Protein AF-A0A7C5QKY9-F1 (afdb_monomer_lite)

Secondary structure (DSSP, 8-state):
-PPPP--HHHHHHHHHHHTT-SS-S-S---HHHHHHHHS-------TTS--HHHHHHHTT-TT--TTTTHHHHHT-

Sequence (76 aa):
MSALHLSNRQARHLWLAQNHLLAPPTGPLDLAGLVAALGFVQIDTIRNVVRAHDHIIWSRNLNFREGGLWPLLASR

Foldseek 3Di:
DDDDDDDPVRVVVVVCVQLLQPDQQEDDDPPVVNCVSVVHADDDPPPPPDPVSQVSNCSNHVPDDPPPCVVVVVVD

Radius of gyration: 15.43 Å; chains: 1; bounding box: 42×26×36 Å

pLDDT: mean 89.69, std 10.59, range [55.06, 98.12]

Structure (mmCIF, N/CA/C/O backbone):
data_AF-A0A7C5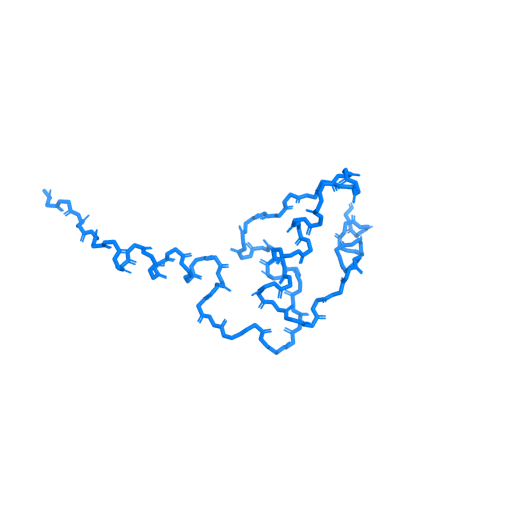QKY9-F1
#
_entry.id   AF-A0A7C5QKY9-F1
#
loop_
_atom_site.group_PDB
_atom_site.id
_atom_site.type_symbol
_atom_site.label_atom_id
_atom_site.label_alt_id
_atom_site.label_comp_id
_atom_site.label_asym_id
_atom_site.label_entity_id
_atom_site.label_seq_id
_atom_site.pdbx_PDB_ins_code
_atom_site.Cartn_x
_atom_site.Cartn_y
_atom_site.Cartn_z
_atom_site.occupancy
_atom_site.B_iso_or_equiv
_atom_site.auth_seq_id
_atom_site.auth_comp_id
_atom_site.auth_asym_id
_atom_site.auth_atom_id
_atom_site.pdbx_PDB_model_num
ATOM 1 N N . MET A 1 1 ? -31.684 -11.011 15.726 1.00 68.56 1 MET A N 1
ATOM 2 C CA . MET A 1 1 ? -30.217 -10.812 15.755 1.00 68.56 1 MET A CA 1
ATOM 3 C C . MET A 1 1 ? -29.966 -9.322 15.915 1.00 68.56 1 MET A C 1
ATOM 5 O O . MET A 1 1 ? -30.579 -8.562 15.178 1.00 68.56 1 MET A O 1
ATOM 9 N N . SER A 1 2 ? -29.164 -8.899 16.895 1.00 82.88 2 SER A N 1
ATOM 10 C CA . SER A 1 2 ? -28.771 -7.486 17.007 1.00 82.88 2 SER A CA 1
ATOM 11 C C . SER A 1 2 ? -27.697 -7.182 15.962 1.00 82.88 2 SER A C 1
ATOM 13 O O . SER A 1 2 ? -26.813 -8.013 15.748 1.00 82.88 2 SER A O 1
ATOM 15 N N . ALA A 1 3 ? -27.787 -6.036 15.289 1.00 88.94 3 ALA A N 1
ATOM 16 C CA . ALA A 1 3 ? -26.798 -5.635 14.294 1.00 88.94 3 ALA A CA 1
ATOM 17 C C . ALA A 1 3 ? -25.443 -5.367 14.968 1.00 88.94 3 ALA A C 1
ATOM 19 O O . ALA A 1 3 ? -25.376 -4.719 16.014 1.00 88.94 3 ALA A O 1
ATOM 20 N N . LEU A 1 4 ? -24.355 -5.850 14.363 1.00 92.75 4 LEU A N 1
ATOM 21 C CA . LEU A 1 4 ? -23.005 -5.506 14.804 1.00 92.75 4 LEU A CA 1
ATOM 22 C C . LEU A 1 4 ? -22.784 -4.003 14.592 1.00 92.75 4 LEU A C 1
ATOM 24 O O . LEU A 1 4 ? -22.834 -3.525 13.461 1.00 92.75 4 LEU A O 1
ATOM 28 N N . HIS A 1 5 ? -22.517 -3.268 15.671 1.00 95.19 5 HIS A N 1
ATOM 29 C CA . HIS A 1 5 ? -22.228 -1.839 15.607 1.00 95.19 5 HIS A CA 1
ATOM 30 C C . HIS A 1 5 ? -20.727 -1.583 15.765 1.00 95.19 5 HIS A C 1
ATOM 32 O O . HIS A 1 5 ? -20.116 -2.007 16.747 1.00 95.19 5 HIS A O 1
ATOM 38 N N . LEU A 1 6 ? -20.139 -0.860 14.810 1.00 96.50 6 LEU A N 1
ATOM 39 C CA . LEU A 1 6 ? -18.743 -0.433 14.844 1.00 96.50 6 LEU A CA 1
ATOM 40 C C . LEU A 1 6 ? -18.677 1.070 15.102 1.00 96.50 6 LEU A C 1
ATOM 42 O O . LEU A 1 6 ? -19.271 1.862 14.377 1.00 96.50 6 LEU A O 1
ATOM 46 N N . SER A 1 7 ? -17.901 1.479 16.102 1.00 97.62 7 SER A N 1
ATOM 47 C CA . SER A 1 7 ? -17.526 2.887 16.240 1.00 97.62 7 SER A CA 1
ATOM 48 C C . SER A 1 7 ? -16.664 3.337 15.054 1.00 97.62 7 SER A C 1
ATOM 50 O O . SER A 1 7 ? -15.921 2.541 14.477 1.00 97.62 7 SER A O 1
ATOM 52 N N . ASN A 1 8 ? -16.652 4.640 14.754 1.00 98.12 8 ASN A N 1
ATOM 53 C CA . ASN A 1 8 ? -15.780 5.206 13.713 1.00 98.12 8 ASN A CA 1
ATOM 54 C C . ASN A 1 8 ? -14.297 4.860 13.923 1.00 98.12 8 ASN A C 1
ATOM 56 O O . ASN A 1 8 ? -13.554 4.686 12.960 1.00 98.12 8 ASN A O 1
ATOM 60 N N . ARG A 1 9 ? -13.859 4.718 15.181 1.00 98.12 9 ARG A N 1
ATOM 61 C CA . ARG A 1 9 ? -12.492 4.295 15.509 1.00 98.12 9 ARG A CA 1
ATOM 62 C C . ARG A 1 9 ? -12.226 2.859 15.060 1.00 98.12 9 ARG A C 1
ATOM 64 O O . ARG A 1 9 ? -11.192 2.606 14.450 1.00 98.12 9 ARG A O 1
ATOM 71 N N . GLN A 1 10 ? -13.149 1.941 15.345 1.00 97.94 10 GLN A N 1
ATOM 72 C CA . GLN A 1 10 ? -13.047 0.542 14.918 1.00 97.94 10 GLN A CA 1
ATOM 73 C C . GLN A 1 10 ? -13.132 0.429 13.395 1.00 97.94 10 GLN A C 1
ATOM 75 O O . GLN A 1 10 ?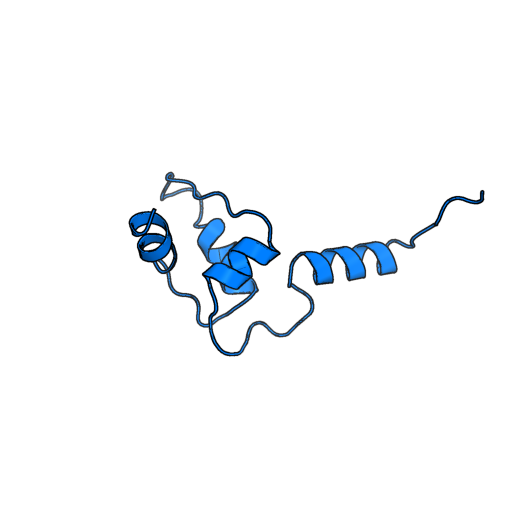 -12.283 -0.220 12.792 1.00 97.94 10 GLN A O 1
ATOM 80 N N . ALA A 1 11 ? -14.082 1.128 12.769 1.00 97.38 11 ALA A N 1
ATOM 81 C CA . ALA A 1 11 ? -14.216 1.166 11.316 1.00 97.38 11 ALA A CA 1
ATOM 82 C C . ALA A 1 11 ? -12.937 1.691 10.640 1.00 97.38 11 ALA A C 1
ATOM 84 O O . ALA A 1 11 ? -12.428 1.063 9.716 1.00 97.38 11 ALA A O 1
ATOM 85 N N . ARG A 1 12 ? -12.350 2.786 11.150 1.00 97.81 12 ARG A N 1
ATOM 86 C CA . ARG A 1 12 ? -11.069 3.318 10.660 1.00 97.81 12 ARG A CA 1
ATOM 87 C C . ARG A 1 12 ? -9.934 2.310 10.813 1.00 97.81 12 ARG A C 1
ATOM 89 O O . ARG A 1 12 ? -9.131 2.175 9.897 1.00 97.81 12 ARG A O 1
ATOM 96 N N . HIS A 1 13 ? -9.843 1.628 11.954 1.00 97.62 13 HIS A N 1
ATOM 97 C CA . HIS A 1 13 ? -8.793 0.637 12.185 1.00 97.62 13 HIS A CA 1
ATOM 98 C C . HIS A 1 13 ? -8.899 -0.520 11.186 1.00 97.62 13 HIS A C 1
ATOM 100 O O . HIS A 1 13 ? -7.908 -0.863 10.546 1.00 97.62 13 HIS A O 1
ATOM 106 N N . LEU A 1 14 ? -10.103 -1.070 11.004 1.00 96.75 14 LEU A N 1
ATOM 107 C CA . LEU A 1 14 ? -10.362 -2.132 10.030 1.00 96.75 14 LEU A CA 1
ATOM 108 C C . LEU A 1 14 ? -10.047 -1.673 8.606 1.00 96.75 14 LEU A C 1
ATOM 110 O O . LEU A 1 14 ? -9.388 -2.391 7.863 1.00 96.75 14 LEU A O 1
ATOM 114 N N . TRP A 1 15 ? -10.448 -0.453 8.246 1.00 96.75 15 TRP A N 1
ATOM 115 C CA . TRP A 1 15 ? -10.162 0.111 6.932 1.00 96.75 15 TRP A CA 1
ATOM 116 C C . TRP A 1 15 ? -8.656 0.261 6.686 1.00 96.75 15 TRP A C 1
ATOM 118 O O . TRP A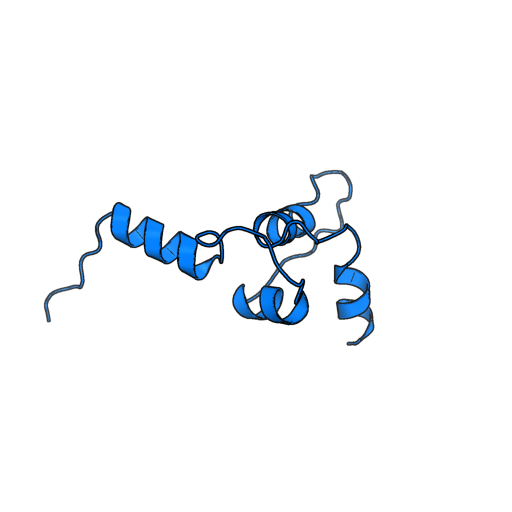 1 15 ? -8.168 -0.144 5.633 1.00 96.75 15 TRP A O 1
ATOM 128 N N . LEU A 1 16 ? -7.900 0.788 7.656 1.00 97.00 16 LEU A N 1
ATOM 129 C CA . LEU A 1 16 ? -6.444 0.925 7.543 1.00 97.00 16 LEU A CA 1
ATOM 130 C C . LEU A 1 16 ? -5.750 -0.437 7.458 1.00 97.00 16 LEU A C 1
ATOM 132 O O . LEU A 1 16 ? -4.828 -0.589 6.661 1.00 97.00 16 LEU A O 1
ATOM 136 N N . ALA A 1 17 ? -6.196 -1.420 8.243 1.00 96.25 17 ALA A N 1
ATOM 137 C CA . ALA A 1 17 ? -5.663 -2.777 8.198 1.00 96.25 17 ALA A CA 1
ATOM 138 C C . ALA A 1 17 ? -5.914 -3.432 6.831 1.00 96.25 17 ALA A C 1
ATOM 140 O O . ALA A 1 17 ? -4.968 -3.889 6.196 1.00 96.25 17 ALA A O 1
ATOM 141 N N . GLN A 1 18 ? -7.155 -3.385 6.335 1.00 95.06 18 GLN A N 1
ATOM 142 C CA . GLN A 1 18 ? -7.540 -3.965 5.044 1.00 95.06 18 GLN A CA 1
ATOM 143 C C . GLN A 1 18 ? -6.823 -3.304 3.857 1.00 95.06 18 GLN A C 1
ATOM 145 O O . GLN A 1 18 ? -6.580 -3.946 2.844 1.00 95.06 18 GLN A O 1
ATOM 150 N N . ASN A 1 19 ? -6.468 -2.021 3.974 1.00 95.50 19 ASN A N 1
ATOM 151 C CA . ASN A 1 19 ? -5.738 -1.284 2.938 1.00 95.50 19 ASN A CA 1
ATOM 152 C C . ASN A 1 19 ? -4.211 -1.344 3.100 1.00 95.50 19 ASN A C 1
ATOM 154 O O . ASN A 1 19 ? -3.497 -0.645 2.371 1.00 95.50 19 ASN A O 1
ATOM 158 N N . HIS A 1 20 ? -3.716 -2.156 4.043 1.00 95.12 20 HIS A N 1
ATOM 159 C CA . HIS A 1 20 ? -2.295 -2.326 4.353 1.00 95.12 20 HIS A CA 1
ATOM 160 C C . HIS A 1 20 ? -1.589 -1.018 4.752 1.00 95.12 20 HIS A C 1
ATOM 162 O O . HIS A 1 20 ? -0.425 -0.803 4.440 1.00 95.12 20 HIS A O 1
ATOM 168 N N . LEU A 1 21 ? -2.301 -0.135 5.457 1.00 96.31 21 LEU A N 1
ATOM 169 C CA . LEU A 1 21 ? -1.823 1.181 5.905 1.00 96.31 21 LEU A CA 1
ATOM 170 C C . LEU A 1 21 ? -1.547 1.253 7.416 1.00 96.31 21 LEU A C 1
ATOM 172 O O . LEU A 1 21 ? -1.243 2.325 7.935 1.00 96.31 21 LEU A O 1
ATOM 176 N N . LEU A 1 22 ? -1.711 0.143 8.140 1.00 94.94 22 LEU A N 1
ATOM 177 C CA . LEU A 1 22 ? -1.515 0.102 9.592 1.00 94.94 22 LEU A CA 1
ATOM 178 C C . LEU A 1 22 ? -0.059 -0.195 9.990 1.00 94.94 22 LEU A C 1
ATOM 180 O O . LEU A 1 22 ? 0.408 0.295 11.015 1.00 94.94 22 LEU A O 1
ATOM 184 N N . ALA A 1 23 ? 0.641 -1.008 9.196 1.00 91.19 23 ALA A N 1
ATOM 185 C CA . ALA A 1 23 ? 2.027 -1.386 9.446 1.00 91.19 23 ALA A CA 1
ATOM 186 C C . ALA A 1 23 ? 3.005 -0.349 8.857 1.00 91.19 23 ALA A C 1
ATOM 188 O O . ALA A 1 23 ? 2.670 0.308 7.868 1.00 91.19 23 ALA A O 1
ATOM 189 N N . PRO A 1 24 ? 4.221 -0.207 9.419 1.00 93.81 24 PRO A N 1
ATOM 190 C CA . PRO A 1 24 ? 5.273 0.594 8.802 1.00 93.81 24 PRO A CA 1
ATOM 191 C C . PRO A 1 24 ? 5.571 0.103 7.372 1.00 93.81 24 PRO A C 1
ATOM 193 O O . PRO A 1 24 ? 5.700 -1.106 7.177 1.00 93.81 24 PRO A O 1
ATOM 196 N N . PRO A 1 25 ? 5.725 0.998 6.379 1.00 94.88 25 PRO A N 1
ATOM 197 C CA . PRO A 1 25 ? 5.915 0.624 4.975 1.00 94.88 25 PRO A CA 1
ATOM 198 C C . PRO A 1 25 ? 7.372 0.235 4.659 1.00 94.88 25 PRO A C 1
ATOM 200 O O . PRO A 1 25 ? 7.990 0.761 3.732 1.00 94.88 25 PRO A O 1
ATOM 203 N N . THR A 1 26 ? 7.956 -0.653 5.462 1.00 93.94 26 THR A N 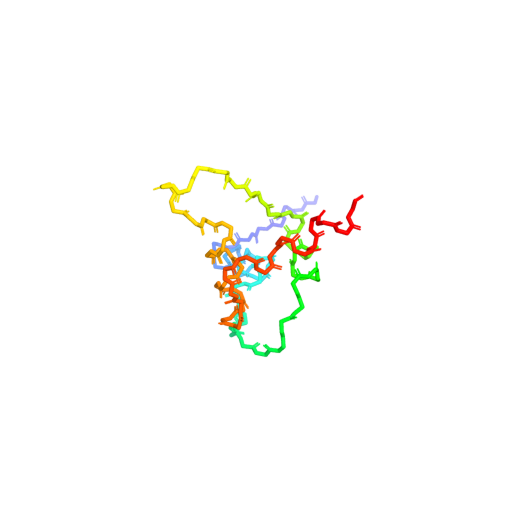1
ATOM 204 C CA . THR A 1 26 ? 9.347 -1.116 5.355 1.00 93.94 26 THR A CA 1
ATOM 205 C C . THR A 1 26 ? 9.412 -2.629 5.128 1.00 93.94 26 THR A C 1
ATOM 207 O O . THR A 1 26 ? 8.425 -3.341 5.295 1.00 93.94 26 THR A O 1
ATOM 210 N N . GLY A 1 27 ? 10.586 -3.131 4.732 1.00 92.12 27 GLY A N 1
ATOM 211 C CA . GLY A 1 27 ? 10.809 -4.556 4.468 1.00 92.12 27 GLY A CA 1
ATOM 212 C C . GLY A 1 27 ? 10.864 -4.913 2.976 1.00 92.12 27 GLY A C 1
ATOM 213 O O . GLY A 1 27 ? 10.828 -4.024 2.118 1.00 92.12 27 GLY A O 1
ATOM 214 N N . PRO A 1 28 ? 11.017 -6.208 2.648 1.00 94.44 28 PRO A N 1
ATOM 215 C CA . PRO A 1 28 ? 11.142 -6.662 1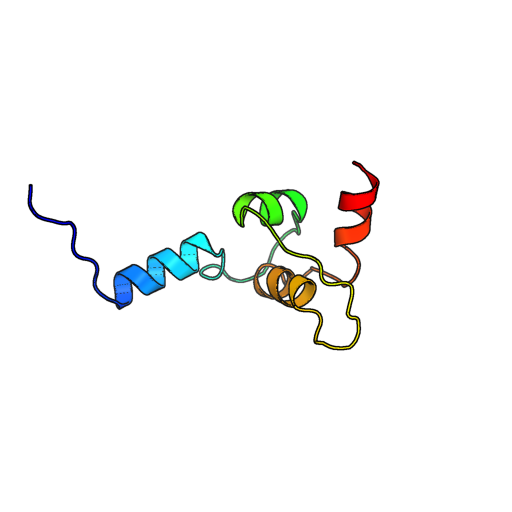.266 1.00 94.44 28 PRO A CA 1
ATOM 216 C C . PRO A 1 28 ? 9.895 -6.304 0.449 1.00 94.44 28 PRO A C 1
ATOM 218 O O . PRO A 1 28 ? 8.774 -6.332 0.955 1.00 94.44 28 PRO A O 1
ATOM 221 N N . LEU A 1 29 ? 10.095 -5.942 -0.818 1.00 94.81 29 LEU A N 1
ATOM 222 C CA . LEU A 1 29 ? 9.005 -5.620 -1.734 1.00 94.81 29 LEU A CA 1
ATOM 223 C C . LEU A 1 29 ? 8.497 -6.896 -2.412 1.00 94.81 29 LEU A C 1
ATOM 225 O O . LEU A 1 29 ? 9.137 -7.401 -3.330 1.00 94.81 29 LEU A O 1
ATOM 229 N N . ASP A 1 30 ? 7.324 -7.368 -1.995 1.00 95.12 30 ASP A N 1
ATOM 230 C CA . ASP A 1 30 ? 6.512 -8.322 -2.755 1.00 95.12 30 ASP A CA 1
ATOM 231 C C . ASP A 1 30 ? 5.369 -7.572 -3.448 1.00 95.12 30 ASP A C 1
ATOM 233 O O . ASP A 1 30 ? 4.294 -7.347 -2.886 1.00 95.12 30 ASP A O 1
ATOM 237 N N . LEU A 1 31 ? 5.632 -7.117 -4.673 1.00 94.81 31 LEU A N 1
ATOM 238 C CA . LEU A 1 31 ? 4.689 -6.285 -5.412 1.00 94.81 31 LEU A CA 1
ATOM 239 C C . LEU A 1 31 ? 3.446 -7.064 -5.866 1.00 94.81 31 LEU A C 1
ATOM 241 O O . LEU A 1 31 ? 2.339 -6.532 -5.810 1.00 94.81 31 LEU A O 1
ATOM 245 N N . ALA A 1 32 ? 3.612 -8.317 -6.294 1.00 94.69 32 ALA A N 1
ATOM 246 C CA . ALA A 1 32 ? 2.497 -9.146 -6.741 1.00 94.69 32 ALA A CA 1
ATOM 247 C C . ALA A 1 32 ? 1.579 -9.513 -5.567 1.00 94.69 32 ALA A C 1
ATOM 249 O O . ALA A 1 32 ? 0.360 -9.372 -5.682 1.00 94.69 32 ALA A O 1
ATOM 250 N N . GLY A 1 33 ? 2.161 -9.903 -4.427 1.00 95.56 33 GLY A N 1
ATOM 251 C CA . GLY A 1 33 ? 1.414 -10.170 -3.202 1.00 95.56 33 GLY A CA 1
ATOM 252 C C . GLY A 1 33 ? 0.673 -8.935 -2.693 1.00 95.56 33 GLY A C 1
ATOM 253 O O . GLY A 1 33 ? -0.504 -9.024 -2.352 1.00 95.56 33 GLY A O 1
ATOM 254 N N . LEU A 1 34 ? 1.311 -7.759 -2.725 1.00 95.44 34 LEU A N 1
ATOM 255 C CA . LEU A 1 34 ? 0.670 -6.502 -2.335 1.00 95.44 34 LEU A CA 1
ATOM 256 C C . LEU A 1 34 ? -0.527 -6.151 -3.233 1.00 95.44 34 LEU A C 1
ATOM 258 O O . LEU A 1 34 ? -1.589 -5.803 -2.720 1.00 95.44 34 LEU A O 1
ATOM 262 N N . VAL A 1 35 ? -0.392 -6.259 -4.559 1.00 94.62 35 VAL A N 1
ATOM 263 C CA . VAL A 1 35 ? -1.508 -5.997 -5.488 1.00 94.62 35 VAL A CA 1
ATOM 264 C C . VAL A 1 35 ? -2.647 -6.997 -5.276 1.00 94.62 35 VAL A C 1
ATOM 266 O O . VAL A 1 35 ? -3.809 -6.595 -5.270 1.00 94.62 35 VAL A O 1
ATOM 269 N N . ALA A 1 36 ? -2.335 -8.277 -5.049 1.00 94.81 36 ALA A N 1
ATOM 270 C CA . ALA A 1 36 ? -3.340 -9.294 -4.748 1.00 94.81 36 ALA A CA 1
ATOM 271 C C . ALA A 1 36 ? -4.081 -9.003 -3.433 1.00 94.81 36 ALA A C 1
ATOM 273 O O . ALA A 1 36 ? -5.301 -9.135 -3.374 1.00 94.81 36 ALA A O 1
ATOM 274 N N . ALA A 1 37 ? -3.368 -8.552 -2.399 1.00 94.94 37 ALA A N 1
ATOM 275 C CA . ALA A 1 37 ? -3.958 -8.222 -1.106 1.00 94.94 37 ALA A CA 1
ATOM 276 C C . ALA A 1 37 ? -4.851 -6.966 -1.159 1.00 94.94 37 ALA A C 1
ATOM 278 O O . ALA A 1 37 ? -5.889 -6.911 -0.500 1.00 94.94 37 ALA A O 1
ATOM 279 N N . LEU A 1 38 ? -4.500 -5.988 -2.005 1.00 94.94 38 LEU A N 1
ATOM 280 C CA . LEU A 1 38 ? -5.358 -4.838 -2.318 1.00 94.94 38 LEU A CA 1
ATOM 281 C C . LEU A 1 38 ? -6.570 -5.210 -3.195 1.00 94.94 38 LEU A C 1
ATOM 283 O O . LEU A 1 38 ? -7.506 -4.423 -3.316 1.00 94.94 38 LEU A O 1
ATOM 287 N N . GLY A 1 39 ? -6.564 -6.389 -3.821 1.00 95.19 39 GLY A N 1
ATOM 288 C CA . GLY A 1 39 ? -7.594 -6.869 -4.744 1.00 95.19 39 GLY A CA 1
ATOM 289 C C . GLY A 1 39 ? -7.442 -6.325 -6.166 1.00 95.19 39 GLY A C 1
ATOM 290 O O . GLY A 1 39 ? -7.616 -7.072 -7.126 1.00 95.19 39 GLY A O 1
ATOM 291 N N . PHE A 1 40 ? -7.086 -5.048 -6.320 1.00 93.06 40 PHE A N 1
ATOM 292 C CA . PHE A 1 40 ? -6.689 -4.451 -7.595 1.00 93.06 40 PHE A CA 1
ATOM 293 C C . PHE A 1 40 ? -5.944 -3.126 -7.382 1.00 93.06 40 PHE A C 1
ATOM 295 O O . PHE A 1 40 ? -6.084 -2.466 -6.354 1.00 93.06 40 PHE A O 1
ATOM 302 N N . VAL A 1 41 ? -5.182 -2.707 -8.392 1.00 91.56 41 VAL A N 1
ATOM 303 C CA . VAL A 1 41 ? -4.657 -1.341 -8.520 1.00 91.56 41 VAL A CA 1
ATOM 304 C C . VAL A 1 41 ? -4.906 -0.898 -9.956 1.00 91.56 41 VAL A C 1
ATOM 306 O O . VAL A 1 41 ? -4.476 -1.569 -10.893 1.00 91.56 41 VAL A O 1
ATOM 309 N N . GLN A 1 42 ? -5.623 0.209 -10.136 1.00 89.44 42 GLN A N 1
ATOM 310 C CA . GLN A 1 42 ? -5.867 0.774 -11.461 1.00 89.44 42 GLN A CA 1
ATOM 311 C C . GLN A 1 42 ? -4.636 1.550 -11.936 1.00 89.44 42 GLN A C 1
ATOM 313 O O . GLN A 1 42 ? -4.093 2.367 -11.194 1.00 89.44 42 GLN A O 1
ATOM 318 N N . ILE A 1 43 ? -4.206 1.300 -13.174 1.00 86.75 43 ILE A N 1
ATOM 319 C CA . ILE A 1 43 ? -3.089 2.005 -13.806 1.00 86.75 43 ILE A CA 1
ATOM 320 C C . ILE A 1 43 ? -3.660 3.007 -14.798 1.00 86.75 43 ILE A C 1
ATOM 322 O O . ILE A 1 43 ? -4.235 2.629 -15.817 1.00 86.75 43 ILE A O 1
ATOM 326 N N . ASP A 1 44 ? -3.470 4.285 -14.501 1.00 77.69 44 ASP A N 1
ATOM 327 C CA . ASP A 1 44 ? -3.881 5.369 -15.382 1.00 77.69 44 ASP A CA 1
ATOM 328 C C . ASP A 1 44 ? -2.733 5.762 -16.318 1.00 77.69 44 ASP A C 1
ATOM 330 O O . ASP A 1 44 ? -1.590 5.954 -15.897 1.00 77.69 44 ASP A O 1
ATOM 334 N N . THR A 1 45 ? -3.038 5.899 -17.610 1.00 68.06 45 THR A N 1
ATOM 335 C CA . THR A 1 45 ? -2.066 6.270 -18.655 1.00 68.06 45 THR A CA 1
ATOM 336 C C . THR A 1 45 ? -1.866 7.785 -18.776 1.00 68.06 45 THR A C 1
ATOM 338 O O . THR A 1 45 ? -0.982 8.244 -19.507 1.00 68.06 45 THR A O 1
ATOM 341 N N . ILE A 1 46 ? -2.655 8.583 -18.046 1.00 75.25 46 ILE A N 1
ATOM 342 C CA . ILE A 1 46 ? -2.568 10.046 -18.041 1.00 75.25 46 ILE A CA 1
ATOM 343 C C . ILE A 1 46 ? -1.380 10.471 -17.177 1.00 75.25 46 ILE A C 1
ATOM 345 O O . ILE A 1 46 ? -1.497 10.744 -15.986 1.00 75.25 46 ILE A O 1
ATOM 349 N N . ARG A 1 47 ? -0.216 10.562 -17.823 1.00 62.16 47 ARG A N 1
ATOM 350 C CA . ARG A 1 47 ? 1.092 10.840 -17.208 1.00 62.16 47 ARG A CA 1
ATOM 351 C C . ARG A 1 47 ? 1.126 12.095 -16.314 1.00 62.16 47 ARG A C 1
ATOM 353 O O . ARG A 1 47 ? 1.931 12.160 -15.391 1.00 62.16 47 ARG A O 1
ATOM 360 N N . ASN A 1 48 ? 0.243 13.064 -16.575 1.00 57.12 48 ASN A N 1
ATOM 361 C CA . ASN A 1 48 ? 0.251 14.395 -15.957 1.00 57.12 48 ASN A CA 1
ATOM 362 C C . ASN A 1 48 ? -0.752 14.567 -14.802 1.00 57.12 48 ASN A C 1
ATOM 364 O O . ASN A 1 48 ? -0.679 15.563 -14.088 1.00 57.12 48 ASN A O 1
ATOM 368 N N . VAL A 1 49 ? -1.664 13.613 -14.581 1.00 57.59 49 VAL A N 1
ATOM 369 C CA . VAL A 1 49 ? -2.597 13.629 -13.441 1.00 57.59 49 VAL A CA 1
ATOM 370 C C . VAL A 1 49 ? -2.095 12.603 -12.427 1.00 57.59 49 VAL A C 1
ATOM 372 O O . VAL A 1 49 ? -2.616 11.508 -12.300 1.00 57.59 49 VAL A O 1
ATOM 375 N N . VAL A 1 50 ? -0.970 12.966 -11.804 1.00 55.06 50 VAL A N 1
ATOM 376 C CA . VAL A 1 50 ? -0.344 12.395 -10.598 1.00 55.06 50 VAL A CA 1
ATOM 377 C C . VAL A 1 50 ? -0.498 10.881 -10.433 1.00 55.06 50 VAL A C 1
ATOM 379 O O . VAL A 1 50 ? -1.466 10.440 -9.834 1.00 55.06 50 VAL A O 1
ATOM 382 N N . ARG A 1 51 ? 0.505 10.127 -10.907 1.00 79.19 51 ARG A N 1
ATOM 383 C CA . ARG A 1 51 ? 1.103 8.868 -10.384 1.00 79.19 51 ARG A CA 1
ATOM 384 C C . ARG A 1 51 ? 0.380 8.098 -9.254 1.00 79.19 51 ARG A C 1
ATOM 386 O O . ARG A 1 51 ? 1.013 7.630 -8.310 1.00 79.19 51 ARG A O 1
ATOM 393 N N . ALA A 1 52 ? -0.940 7.959 -9.307 1.00 86.38 52 ALA A N 1
ATOM 394 C CA . ALA A 1 52 ? -1.732 7.542 -8.154 1.00 86.38 52 ALA A CA 1
ATOM 395 C C . ALA A 1 52 ? -1.444 6.088 -7.787 1.00 86.38 52 ALA A C 1
ATOM 397 O O . ALA A 1 52 ? -1.278 5.778 -6.613 1.00 86.38 52 ALA A O 1
ATOM 398 N N . HIS A 1 53 ? -1.292 5.218 -8.788 1.00 89.75 53 HIS A N 1
ATOM 399 C CA . HIS A 1 53 ? -0.889 3.828 -8.585 1.00 89.75 53 HIS A CA 1
ATOM 400 C C . HIS A 1 53 ? 0.491 3.714 -7.930 1.00 89.75 53 HIS A C 1
ATOM 402 O O . HIS A 1 53 ? 0.649 2.940 -6.986 1.00 89.75 53 HIS A O 1
ATOM 408 N N . ASP A 1 54 ? 1.464 4.523 -8.361 1.00 91.50 54 ASP A N 1
ATOM 409 C CA . ASP A 1 54 ? 2.793 4.524 -7.750 1.00 91.50 54 ASP A CA 1
ATOM 410 C C . ASP A 1 54 ? 2.717 4.977 -6.289 1.00 91.50 54 ASP A C 1
ATOM 412 O O . ASP A 1 54 ? 3.311 4.347 -5.418 1.00 91.50 54 ASP A O 1
ATOM 416 N N . HIS A 1 55 ? 1.949 6.031 -5.992 1.00 91.88 55 HIS A N 1
ATOM 417 C CA . HIS A 1 55 ? 1.754 6.506 -4.621 1.00 91.88 55 HIS A CA 1
ATOM 418 C C . HIS A 1 55 ? 0.985 5.512 -3.752 1.00 91.88 55 HIS A C 1
ATOM 420 O O . HIS A 1 55 ? 1.326 5.350 -2.579 1.00 91.88 55 HIS A O 1
ATOM 426 N N . ILE A 1 56 ? -0.016 4.826 -4.315 1.00 94.00 56 ILE A N 1
ATOM 427 C CA . ILE A 1 56 ? -0.738 3.752 -3.636 1.00 94.00 56 ILE A CA 1
ATOM 428 C C . ILE A 1 56 ? 0.266 2.697 -3.186 1.00 94.00 56 ILE A C 1
ATOM 430 O O . ILE A 1 56 ? 0.278 2.358 -2.010 1.00 94.00 56 ILE A O 1
ATOM 434 N N . ILE A 1 57 ? 1.142 2.218 -4.065 1.00 95.06 57 ILE A N 1
ATOM 435 C CA . ILE A 1 57 ? 2.084 1.150 -3.719 1.00 95.06 57 ILE A CA 1
ATOM 436 C C . ILE A 1 57 ? 3.180 1.658 -2.781 1.00 95.06 57 ILE A C 1
ATOM 438 O O . ILE A 1 57 ? 3.450 1.042 -1.748 1.00 95.06 57 ILE A O 1
ATOM 442 N N . TRP A 1 58 ? 3.775 2.806 -3.100 1.00 95.12 58 TRP A N 1
ATOM 443 C CA . TRP A 1 58 ? 4.861 3.394 -2.321 1.00 95.12 58 TRP A CA 1
ATOM 444 C C . TRP A 1 58 ? 4.463 3.653 -0.866 1.00 95.12 58 TRP A C 1
ATOM 446 O O . TRP A 1 58 ? 5.250 3.391 0.038 1.00 95.12 58 TRP A O 1
ATOM 456 N N . SER A 1 59 ? 3.223 4.081 -0.601 1.00 95.31 59 SER A N 1
ATOM 457 C CA . SER A 1 59 ? 2.770 4.311 0.775 1.00 95.31 59 SER A CA 1
ATOM 458 C C . SER A 1 59 ? 2.615 3.026 1.604 1.00 95.31 59 SER A C 1
ATOM 460 O O . SER A 1 59 ? 2.459 3.127 2.817 1.00 95.31 59 SER A O 1
ATOM 462 N N . ARG A 1 60 ? 2.613 1.838 0.976 1.00 95.94 60 ARG A N 1
ATOM 463 C CA . ARG A 1 60 ? 2.630 0.526 1.654 1.00 95.94 60 ARG A CA 1
ATOM 464 C C . ARG A 1 60 ? 4.026 -0.087 1.695 1.00 95.94 60 ARG A C 1
ATOM 466 O O . ARG A 1 60 ? 4.300 -0.899 2.571 1.00 95.94 60 ARG A O 1
ATOM 473 N N . ASN A 1 61 ? 4.907 0.289 0.771 1.00 96.88 61 ASN A N 1
ATOM 474 C CA . ASN A 1 61 ? 6.297 -0.144 0.775 1.00 96.88 61 ASN A CA 1
ATOM 475 C C . ASN A 1 61 ? 7.211 0.908 0.123 1.00 96.88 61 ASN A C 1
ATOM 477 O O . ASN A 1 61 ? 7.211 1.087 -1.097 1.00 96.88 61 ASN A O 1
ATOM 481 N N . LEU A 1 62 ? 8.049 1.559 0.933 1.00 96.12 62 LEU A N 1
ATOM 482 C CA . LEU A 1 62 ? 8.931 2.650 0.496 1.00 96.12 62 LEU A CA 1
ATOM 483 C C . LEU A 1 62 ? 10.082 2.190 -0.417 1.00 96.12 62 LEU A C 1
ATOM 485 O O . LEU A 1 62 ? 10.76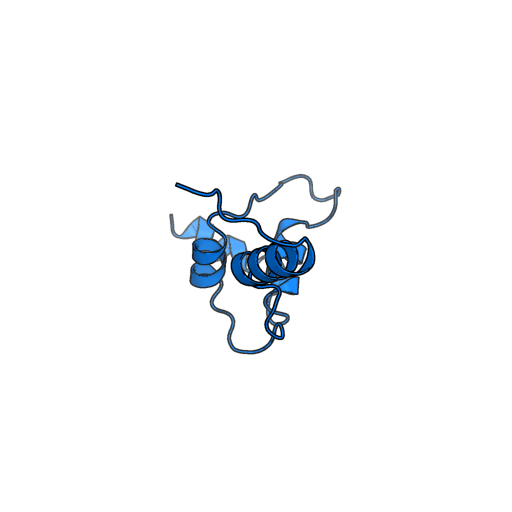6 3.029 -1.015 1.00 96.12 62 LEU A O 1
ATOM 489 N N . ASN A 1 63 ? 10.303 0.878 -0.553 1.00 96.25 63 ASN A N 1
ATOM 490 C CA . ASN A 1 63 ? 11.259 0.315 -1.508 1.00 96.25 63 ASN A CA 1
ATOM 491 C C . ASN A 1 63 ? 10.700 0.260 -2.937 1.00 96.25 63 ASN A C 1
ATOM 493 O O . ASN A 1 63 ? 11.461 0.014 -3.871 1.00 96.25 63 ASN A O 1
ATOM 497 N N . PHE A 1 64 ? 9.405 0.529 -3.134 1.00 95.38 64 PHE A N 1
ATOM 498 C CA . PHE A 1 64 ? 8.825 0.636 -4.467 1.00 95.38 64 PHE A CA 1
ATOM 499 C C . PHE A 1 64 ? 9.464 1.774 -5.273 1.00 95.38 64 PHE A C 1
ATOM 501 O O . PHE A 1 64 ? 9.771 2.855 -4.754 1.00 95.38 64 PHE A O 1
ATOM 508 N N . ARG A 1 65 ? 9.671 1.521 -6.565 1.00 92.38 65 ARG A N 1
ATOM 509 C CA . ARG A 1 65 ? 10.189 2.483 -7.537 1.00 92.38 65 ARG A CA 1
ATOM 510 C C . ARG A 1 65 ? 9.269 2.498 -8.744 1.00 92.38 65 ARG A C 1
ATOM 512 O O . ARG A 1 65 ? 8.720 1.464 -9.124 1.00 92.38 65 ARG A O 1
ATOM 519 N N . GLU A 1 66 ? 9.128 3.685 -9.323 1.00 89.81 66 GLU A N 1
ATOM 520 C CA . GLU A 1 66 ? 8.337 3.892 -10.530 1.00 89.81 66 GLU A CA 1
ATOM 521 C C . GLU A 1 66 ? 8.720 2.879 -11.610 1.00 89.81 66 GLU A C 1
ATOM 523 O O . GLU A 1 66 ? 9.893 2.564 -11.818 1.00 89.81 66 GLU A O 1
ATOM 528 N N . GLY A 1 67 ? 7.701 2.358 -12.285 1.00 88.56 67 GLY A N 1
ATOM 529 C CA . GLY A 1 67 ? 7.863 1.364 -13.334 1.00 88.56 67 GLY A CA 1
ATOM 530 C C . GLY A 1 67 ? 8.013 -0.076 -12.843 1.00 88.56 67 GLY A C 1
ATOM 531 O O . GLY A 1 67 ? 7.995 -0.986 -13.668 1.00 88.56 67 GLY A O 1
ATOM 532 N N . GLY A 1 68 ? 8.058 -0.314 -11.526 1.00 90.88 68 GLY A N 1
ATOM 533 C CA . GLY A 1 68 ? 8.097 -1.664 -10.953 1.00 90.88 68 GLY A CA 1
ATOM 534 C C . GLY A 1 68 ? 6.885 -2.537 -11.305 1.00 90.88 68 GLY A C 1
ATOM 535 O O . GLY A 1 68 ? 6.986 -3.759 -11.263 1.00 90.88 68 GLY A O 1
ATOM 536 N N . LEU A 1 69 ? 5.756 -1.931 -11.694 1.00 90.19 69 LEU A N 1
ATOM 537 C CA . LEU A 1 69 ? 4.557 -2.646 -12.148 1.00 90.19 69 LEU A CA 1
ATOM 538 C C . LEU A 1 69 ? 4.671 -3.204 -13.575 1.00 90.19 69 LEU A C 1
ATOM 540 O O . LEU A 1 69 ? 4.057 -4.228 -13.861 1.00 90.19 69 LEU A O 1
ATOM 544 N N . TRP A 1 70 ? 5.439 -2.573 -14.473 1.00 90.50 70 TRP A N 1
ATOM 545 C CA . TRP A 1 70 ? 5.479 -2.970 -15.889 1.00 90.50 70 TRP A CA 1
ATOM 546 C C . TRP A 1 70 ? 5.930 -4.420 -16.114 1.00 90.50 70 TRP A C 1
ATOM 548 O O . TRP A 1 70 ? 5.272 -5.112 -16.894 1.00 90.50 70 TRP A O 1
ATOM 558 N N . PRO A 1 71 ? 6.964 -4.939 -15.417 1.00 91.25 71 PRO A N 1
ATOM 559 C CA . PRO A 1 71 ? 7.351 -6.343 -15.543 1.00 91.25 71 PRO A CA 1
ATOM 560 C C . PRO A 1 71 ? 6.234 -7.333 -15.183 1.00 91.25 71 PRO A C 1
ATOM 562 O O . PRO A 1 71 ? 6.163 -8.401 -15.780 1.00 91.25 71 PRO A O 1
ATOM 565 N N . LEU A 1 72 ? 5.344 -6.984 -14.242 1.00 88.69 72 LEU A N 1
ATOM 566 C CA . LEU A 1 72 ? 4.221 -7.841 -13.832 1.00 88.69 72 LEU A CA 1
ATOM 567 C C . LEU A 1 72 ? 3.066 -7.852 -14.841 1.00 88.69 72 LEU A C 1
ATOM 569 O O . LEU A 1 72 ? 2.238 -8.760 -14.817 1.00 88.69 72 LEU A O 1
ATOM 573 N N . LEU A 1 73 ? 2.982 -6.832 -15.695 1.00 87.06 73 LEU A N 1
ATOM 574 C CA . LEU A 1 73 ? 1.997 -6.763 -16.775 1.00 87.06 73 LEU A CA 1
ATOM 575 C C . LEU A 1 73 ? 2.500 -7.468 -18.031 1.00 87.06 73 LEU A C 1
ATOM 577 O O . LEU A 1 73 ? 1.706 -8.064 -18.744 1.00 87.06 73 LEU A O 1
ATOM 581 N N . ALA A 1 74 ? 3.809 -7.408 -18.287 1.00 86.19 74 ALA A N 1
ATOM 582 C CA . ALA A 1 74 ? 4.438 -8.055 -19.435 1.00 86.19 74 ALA A CA 1
ATOM 583 C C . ALA A 1 74 ? 4.451 -9.592 -19.340 1.00 86.19 74 ALA A C 1
ATOM 585 O O . ALA A 1 74 ? 4.663 -10.261 -20.346 1.00 86.19 74 ALA A O 1
ATOM 586 N N . SER A 1 75 ? 4.263 -10.152 -18.141 1.00 72.81 75 SER A N 1
ATOM 587 C CA . SER A 1 75 ? 4.234 -11.597 -17.885 1.00 72.81 75 SER A CA 1
ATOM 588 C C . SER A 1 75 ? 2.837 -12.230 -17.979 1.00 72.81 75 SER A C 1
ATOM 590 O O . SER A 1 75 ? 2.676 -13.392 -17.602 1.00 72.81 75 SER A O 1
ATOM 592 N N . ARG A 1 76 ? 1.838 -11.486 -18.468 1.00 57.09 76 ARG A N 1
ATOM 593 C CA . ARG A 1 76 ? 0.487 -11.971 -18.789 1.00 57.09 76 ARG A CA 1
ATOM 594 C C . ARG A 1 76 ? 0.264 -11.990 -20.293 1.00 57.09 76 ARG A C 1
ATOM 596 O O . ARG A 1 76 ? -0.476 -12.895 -20.732 1.00 57.09 76 ARG A O 1
#